Protein AF-A0A352IPB2-F1 (afdb_monomer_lite)

Organism: NCBI:txid1033846

InterPro domains:
  IPR002771 Multiple antibiotic resistance (MarC)-related [PF01914] (13-112)
  IPR002771 Multiple antibiotic resistance (MarC)-related [PTHR33508] (13-114)

Secondary structure (DSSP, 8-state):
------------------STTSHHHHHHHHHS-HHHHHHHHHHHHH--SHHHHHHHHHHHHHHHHHHHHHHHTHHHHHHHHHHHHHHHHHHHHHHHHHHHHHHHHHHHHHHHHHH-

pLDDT: mean 81.98, std 14.62, range [48.44, 96.25]

Structure (mmCIF, N/CA/C/O backbone):
data_AF-A0A352IPB2-F1
#
_entry.id   AF-A0A352IPB2-F1
#
loop_
_atom_site.group_PDB
_atom_site.id
_atom_site.type_symbol
_atom_site.label_atom_id
_atom_site.label_alt_id
_atom_site.label_comp_id
_atom_site.label_asym_id
_atom_site.label_entity_id
_atom_site.label_seq_id
_atom_site.pdbx_PDB_ins_code
_atom_site.Cartn_x
_atom_site.Cartn_y
_atom_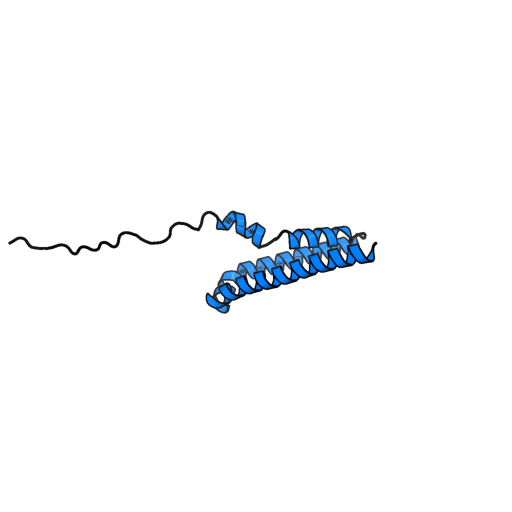site.Cartn_z
_atom_site.occupancy
_atom_site.B_iso_or_equiv
_atom_site.auth_seq_id
_atom_site.auth_comp_id
_atom_site.auth_asym_id
_atom_site.auth_atom_id
_atom_site.pdbx_PDB_model_num
ATOM 1 N N . LEU A 1 1 ? -54.797 31.492 38.003 1.00 56.16 1 LEU A N 1
ATOM 2 C CA . LEU A 1 1 ? -55.136 30.253 37.258 1.00 56.16 1 LEU A CA 1
ATOM 3 C C . LEU A 1 1 ? -54.716 30.468 35.809 1.00 56.16 1 LEU A C 1
ATOM 5 O O . LEU A 1 1 ? -54.938 31.573 35.342 1.00 56.16 1 LEU A O 1
ATOM 9 N N . VAL A 1 2 ? -54.111 29.458 35.161 1.00 53.34 2 VAL A N 1
ATOM 10 C CA . VAL A 1 2 ? -53.171 29.516 34.004 1.00 53.34 2 VAL A CA 1
ATOM 11 C C . VAL A 1 2 ? -51.739 29.757 34.508 1.00 53.34 2 VAL A C 1
ATOM 13 O O . VAL A 1 2 ? -51.305 30.890 34.631 1.00 53.34 2 VAL A O 1
ATOM 16 N N . THR A 1 3 ? -51.031 28.805 35.121 1.00 55.78 3 THR A N 1
ATOM 17 C CA . THR A 1 3 ? -50.591 27.456 34.707 1.00 55.78 3 THR A CA 1
ATOM 18 C C . THR A 1 3 ? -49.751 27.420 33.426 1.00 55.78 3 THR A C 1
ATOM 20 O O . THR A 1 3 ? -50.244 27.654 32.332 1.00 55.78 3 THR A O 1
ATOM 23 N N . SER A 1 4 ? -48.486 27.044 33.635 1.00 57.66 4 SER A N 1
ATOM 24 C CA . SER A 1 4 ? -47.532 26.466 32.686 1.00 57.66 4 SER A CA 1
ATOM 25 C C . SER A 1 4 ? -47.003 27.359 31.558 1.00 57.66 4 SER A C 1
ATOM 27 O O . SER A 1 4 ? -47.418 27.272 30.407 1.00 57.66 4 SER A O 1
ATOM 29 N N . GLY A 1 5 ? -45.972 28.146 31.885 1.00 57.84 5 GLY A N 1
ATOM 30 C CA . GLY A 1 5 ? -44.971 28.559 30.904 1.00 57.84 5 GLY A CA 1
ATOM 31 C C . GLY A 1 5 ? -44.151 27.337 30.491 1.00 57.84 5 GLY A C 1
ATOM 32 O O . GLY A 1 5 ? -43.254 26.901 31.214 1.00 57.84 5 GLY A O 1
ATOM 33 N N . THR A 1 6 ? -44.501 26.746 29.352 1.00 57.22 6 THR A N 1
ATOM 34 C CA . THR A 1 6 ? -43.769 25.641 28.735 1.00 57.22 6 THR A CA 1
ATOM 35 C C . THR A 1 6 ? -42.353 26.085 28.390 1.00 57.22 6 THR A C 1
ATOM 37 O O . THR A 1 6 ? -42.142 27.052 27.660 1.00 57.22 6 THR A O 1
ATOM 40 N N . ARG A 1 7 ? -41.386 25.357 28.951 1.00 60.69 7 ARG A N 1
ATOM 41 C CA . ARG A 1 7 ? -39.949 25.456 28.698 1.00 60.69 7 ARG A CA 1
ATOM 42 C C . ARG A 1 7 ? -39.680 25.531 27.194 1.00 60.69 7 ARG A C 1
ATOM 44 O O . ARG A 1 7 ? -39.980 24.587 26.471 1.00 60.69 7 ARG A O 1
ATOM 51 N N . ASN A 1 8 ? -39.074 26.627 26.746 1.00 55.28 8 ASN A N 1
ATOM 52 C CA . ASN A 1 8 ? -38.476 26.719 25.421 1.00 55.28 8 ASN A CA 1
ATOM 53 C C . ASN A 1 8 ? -37.238 25.806 25.379 1.00 55.28 8 ASN A C 1
ATOM 55 O O . ASN A 1 8 ? -36.124 26.235 25.672 1.00 55.28 8 ASN A O 1
ATOM 59 N N . HIS A 1 9 ? -37.441 24.524 25.079 1.00 51.03 9 HIS A N 1
ATOM 60 C CA . HIS A 1 9 ? -36.396 23.679 24.512 1.00 51.03 9 HIS A CA 1
ATOM 61 C C . HIS A 1 9 ? -36.407 23.891 23.001 1.00 51.03 9 HIS A C 1
ATOM 63 O O . HIS A 1 9 ? -37.018 23.144 22.244 1.00 51.03 9 HIS A O 1
ATOM 69 N N . ALA A 1 10 ? -35.715 24.943 22.572 1.00 54.41 10 ALA A N 1
ATOM 70 C CA . ALA A 1 10 ? -35.173 25.003 21.227 1.00 54.41 10 ALA A CA 1
ATOM 71 C C . ALA A 1 10 ? -33.943 24.079 21.171 1.00 54.41 10 ALA A C 1
ATOM 73 O O . ALA A 1 10 ? -32.803 24.525 21.221 1.00 54.41 10 ALA A O 1
ATOM 74 N N . THR A 1 11 ? -34.202 22.775 21.123 1.00 55.06 11 THR A N 1
ATOM 75 C CA . THR A 1 11 ? -33.261 21.738 20.675 1.00 55.06 11 THR A CA 1
ATOM 76 C C . THR A 1 11 ? -33.907 21.001 19.500 1.00 55.06 11 THR A C 1
ATOM 78 O O . THR A 1 11 ? -34.105 19.795 19.511 1.00 55.06 11 THR A O 1
ATOM 81 N N . GLY A 1 12 ? -34.308 21.761 18.479 1.00 53.84 12 GLY A N 1
ATOM 82 C CA . GLY A 1 12 ? -34.177 21.295 17.099 1.00 53.84 12 GLY A CA 1
ATOM 83 C C . GLY A 1 12 ? -32.822 21.832 16.658 1.00 53.84 12 GLY A C 1
ATOM 84 O O . GLY A 1 12 ? -32.606 23.034 16.749 1.00 53.84 12 GLY A O 1
ATOM 85 N N . LEU A 1 13 ? -31.835 21.019 16.320 1.00 58.38 13 LEU A N 1
ATOM 86 C CA . LEU A 1 13 ? -31.856 19.976 15.304 1.00 58.38 13 LEU A CA 1
ATOM 87 C C . LEU A 1 13 ? -30.892 18.853 15.737 1.00 58.38 13 LEU A C 1
ATOM 89 O O . LEU A 1 13 ? -29.845 19.172 16.299 1.00 58.38 13 LEU A O 1
ATOM 93 N N . PRO A 1 14 ? -31.188 17.568 15.484 1.00 48.44 14 PRO A N 1
ATOM 94 C CA . PRO A 1 14 ? -30.143 16.558 15.424 1.00 48.44 14 PRO A CA 1
ATOM 95 C C . PRO A 1 14 ? -29.153 16.941 14.319 1.00 48.44 14 PRO A C 1
ATOM 97 O O . PRO A 1 14 ? -29.547 17.211 13.182 1.00 48.44 14 PRO A O 1
ATOM 100 N N . ASP A 1 15 ? -27.893 17.021 14.721 1.00 55.22 15 ASP A N 1
ATOM 101 C CA . ASP A 1 15 ? -26.707 17.143 13.890 1.00 55.22 15 ASP A CA 1
ATOM 102 C C . ASP A 1 15 ? -26.634 16.050 12.805 1.00 55.22 15 ASP A C 1
ATOM 104 O O . ASP A 1 15 ? -27.066 14.918 13.008 1.00 55.22 15 ASP A O 1
ATOM 108 N N . GLU A 1 16 ? -26.009 16.427 11.685 1.00 56.72 16 GLU A N 1
ATOM 109 C CA . GLU A 1 16 ? -25.190 15.545 10.838 1.00 56.72 16 GLU A CA 1
ATOM 110 C C . GLU A 1 16 ? -25.882 14.379 10.110 1.00 56.72 16 GLU A C 1
ATOM 112 O O . GLU A 1 16 ? -25.666 13.213 10.410 1.00 56.72 16 GLU A O 1
ATOM 117 N N . ASP A 1 17 ? -26.601 14.688 9.027 1.00 49.16 17 ASP A N 1
ATOM 118 C CA . ASP A 1 17 ? -27.046 13.690 8.037 1.00 49.16 17 ASP A CA 1
ATOM 119 C C . ASP A 1 17 ? -26.484 14.031 6.640 1.00 49.16 17 ASP A C 1
ATOM 121 O O . ASP A 1 17 ? -27.212 14.224 5.663 1.00 49.16 17 ASP A O 1
ATOM 125 N N . ARG A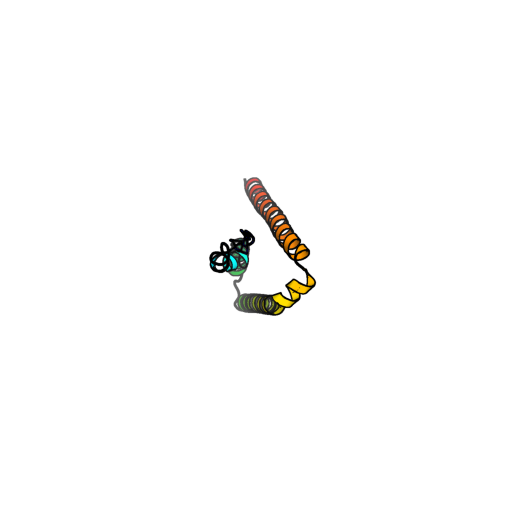 1 18 ? -25.161 14.262 6.560 1.00 54.56 18 ARG A N 1
ATOM 126 C CA . ARG A 1 18 ? -24.504 14.776 5.340 1.00 54.56 18 ARG A CA 1
ATOM 127 C C . ARG A 1 18 ? -23.451 13.894 4.668 1.00 54.56 18 ARG A C 1
ATOM 129 O O . ARG A 1 18 ? -23.103 14.246 3.547 1.00 54.56 18 ARG A O 1
ATOM 136 N N . ASP A 1 19 ? -23.007 12.765 5.226 1.00 52.84 19 ASP A N 1
ATOM 137 C CA . ASP A 1 19 ? -21.762 12.144 4.718 1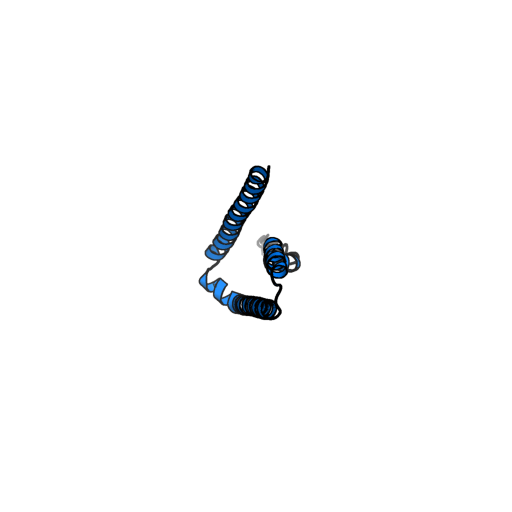.00 52.84 19 ASP A CA 1
ATOM 138 C C . ASP A 1 19 ? -21.804 10.691 4.210 1.00 52.84 19 ASP A C 1
ATOM 140 O O . ASP A 1 19 ? -20.823 10.245 3.619 1.00 52.84 19 ASP A O 1
ATOM 144 N N . ASP A 1 20 ? -22.912 9.951 4.287 1.00 56.56 20 ASP A N 1
ATOM 145 C CA . ASP A 1 20 ? -22.861 8.509 3.961 1.00 56.56 20 ASP A CA 1
ATOM 146 C C . ASP A 1 20 ? -22.966 8.149 2.464 1.00 56.56 20 ASP A C 1
ATOM 148 O O . ASP A 1 20 ? -22.603 7.044 2.054 1.00 56.56 20 ASP A O 1
ATOM 152 N N . ILE A 1 21 ? -23.409 9.068 1.599 1.00 55.94 21 ILE A N 1
ATOM 153 C CA . ILE A 1 21 ? -23.664 8.748 0.179 1.00 55.94 21 ILE A CA 1
ATOM 154 C C . ILE A 1 21 ? -22.385 8.717 -0.681 1.00 55.94 21 ILE A C 1
ATOM 156 O O . ILE A 1 21 ? -22.355 8.045 -1.714 1.00 55.94 21 ILE A O 1
ATOM 160 N N . ALA A 1 22 ? -21.304 9.385 -0.265 1.00 57.12 22 ALA A N 1
ATOM 161 C CA . ALA A 1 22 ? -20.067 9.475 -1.053 1.00 57.12 22 ALA A CA 1
ATOM 162 C C . ALA A 1 22 ? -18.998 8.427 -0.685 1.00 57.12 22 ALA A C 1
ATOM 164 O O . ALA A 1 22 ? -18.043 8.232 -1.442 1.00 57.12 22 ALA A O 1
ATOM 165 N N . VAL A 1 23 ? -19.151 7.726 0.444 1.00 57.31 23 VAL A N 1
ATOM 166 C CA . VAL A 1 23 ? -18.131 6.794 0.958 1.00 57.31 23 VAL A CA 1
ATOM 167 C C . VAL A 1 23 ? -17.981 5.565 0.051 1.00 57.31 23 VAL A C 1
ATOM 169 O O . VAL A 1 23 ? -16.869 5.102 -0.198 1.00 57.31 23 VAL A O 1
ATOM 172 N N . VAL A 1 24 ? -19.084 5.064 -0.512 1.00 55.94 24 VAL A N 1
ATOM 173 C CA . VAL A 1 24 ? -19.115 3.796 -1.263 1.00 55.94 24 VAL A CA 1
ATOM 174 C C . VAL A 1 24 ? -18.352 3.848 -2.601 1.00 55.94 24 VAL A C 1
ATOM 176 O O . VAL A 1 24 ? -17.555 2.940 -2.849 1.00 55.94 24 VAL A O 1
ATOM 179 N N . PRO A 1 25 ? -18.502 4.877 -3.463 1.00 71.44 25 PRO A N 1
ATOM 180 C CA . PRO A 1 25 ? -17.717 4.955 -4.695 1.00 71.44 25 PRO A CA 1
ATOM 181 C C . PRO A 1 25 ? -16.245 5.339 -4.480 1.00 71.44 25 PRO A C 1
ATOM 183 O O . PRO A 1 25 ? -15.425 4.981 -5.320 1.00 71.44 25 PRO A O 1
ATOM 186 N N . LEU A 1 26 ? -15.882 6.028 -3.389 1.00 71.69 26 LEU A N 1
ATOM 187 C CA . LEU A 1 26 ? -14.490 6.430 -3.120 1.00 71.69 26 LEU A CA 1
ATOM 188 C C . LEU A 1 26 ? -13.670 5.383 -2.358 1.00 71.69 26 LEU A C 1
ATOM 190 O O . LEU A 1 26 ? -12.448 5.351 -2.507 1.00 71.69 26 LEU A O 1
ATOM 194 N N . ALA A 1 27 ? -14.307 4.489 -1.602 1.00 76.31 27 ALA A N 1
ATOM 195 C CA . ALA A 1 27 ? -13.604 3.449 -0.853 1.00 76.31 27 ALA A CA 1
ATOM 196 C C . ALA A 1 27 ? -12.796 2.500 -1.757 1.00 76.31 27 ALA A C 1
ATOM 198 O O . ALA A 1 27 ? -11.670 2.134 -1.421 1.00 76.31 27 ALA A O 1
ATOM 199 N N . ILE A 1 28 ? -13.338 2.136 -2.926 1.00 78.44 28 ILE A N 1
ATOM 200 C CA . ILE A 1 28 ? -12.652 1.260 -3.889 1.00 78.44 28 ILE A CA 1
ATOM 201 C C . ILE A 1 28 ? -11.394 1.943 -4.469 1.00 78.44 28 ILE A C 1
ATOM 203 O O . ILE A 1 28 ? -10.320 1.345 -4.376 1.00 78.44 28 ILE A O 1
ATOM 207 N N . PRO A 1 29 ? -11.468 3.184 -4.999 1.00 77.44 29 PRO A N 1
ATOM 208 C CA . PRO A 1 29 ? -10.292 3.945 -5.421 1.00 77.44 29 PRO A CA 1
ATOM 209 C C . PRO A 1 29 ? -9.237 4.131 -4.331 1.00 77.44 29 PRO A C 1
ATOM 211 O O . PRO A 1 29 ? -8.047 4.112 -4.627 1.00 77.44 29 PRO A O 1
ATOM 214 N N . VAL A 1 30 ? -9.654 4.317 -3.076 1.00 76.44 30 VAL A N 1
ATOM 215 C CA . VAL A 1 30 ? -8.719 4.478 -1.953 1.00 76.44 30 VAL A CA 1
ATOM 216 C C . VAL A 1 30 ? -8.006 3.161 -1.628 1.00 76.44 30 VAL A C 1
ATOM 218 O O . VAL A 1 30 ? -6.817 3.173 -1.320 1.00 76.44 30 VAL A O 1
ATOM 221 N N . MET A 1 31 ? -8.699 2.025 -1.734 1.00 82.75 31 MET A N 1
ATOM 222 C CA . MET A 1 31 ? -8.131 0.692 -1.496 1.00 82.75 31 MET A CA 1
ATOM 223 C C . MET A 1 31 ? -7.176 0.234 -2.606 1.00 82.75 31 MET A C 1
ATOM 225 O O . MET A 1 31 ? -6.098 -0.285 -2.320 1.00 82.75 31 MET A O 1
ATOM 229 N N . ILE A 1 32 ? -7.558 0.412 -3.873 1.00 83.94 32 ILE A N 1
ATOM 230 C CA . ILE A 1 32 ? -6.772 0.002 -5.046 1.00 83.94 32 ILE A CA 1
ATOM 231 C C . ILE A 1 32 ? -6.399 1.271 -5.811 1.00 83.94 32 ILE A C 1
ATOM 233 O O . ILE A 1 32 ? -6.939 1.577 -6.873 1.00 83.94 32 ILE A O 1
ATOM 237 N N . GLY A 1 33 ? -5.507 2.060 -5.217 1.00 83.31 33 GLY A N 1
ATOM 238 C CA . GLY A 1 33 ? -5.070 3.320 -5.805 1.00 83.31 33 GLY A CA 1
ATOM 239 C C . GLY A 1 33 ? -4.394 3.138 -7.174 1.00 83.31 33 GLY A C 1
ATOM 240 O O . GLY A 1 33 ? -3.868 2.063 -7.482 1.00 83.31 33 GLY A O 1
ATOM 241 N N . PRO A 1 34 ? -4.326 4.204 -7.992 1.00 83.31 34 PRO A N 1
ATOM 242 C CA . PRO A 1 34 ? -3.704 4.169 -9.320 1.00 83.31 34 PRO A CA 1
ATOM 243 C C . PRO A 1 34 ? -2.232 3.732 -9.283 1.00 83.31 34 PRO A C 1
ATOM 245 O O . PRO A 1 34 ? -1.763 3.077 -10.210 1.00 83.31 34 PRO A O 1
ATOM 248 N N . ALA A 1 35 ? -1.521 4.032 -8.191 1.00 84.50 35 ALA A N 1
ATOM 249 C CA . ALA A 1 35 ? -0.145 3.589 -7.974 1.00 84.50 35 ALA A CA 1
ATOM 250 C C . ALA A 1 35 ? -0.032 2.054 -7.923 1.00 84.50 35 ALA A C 1
ATOM 252 O O . ALA A 1 35 ? 0.810 1.470 -8.602 1.00 84.50 35 ALA A O 1
ATOM 253 N N . THR A 1 36 ? -0.921 1.394 -7.176 1.00 88.75 36 THR A N 1
ATOM 254 C CA . THR A 1 36 ? -0.953 -0.070 -7.053 1.00 88.75 36 THR A CA 1
ATOM 255 C C . THR A 1 36 ? -1.289 -0.729 -8.389 1.00 88.75 36 THR A C 1
ATOM 257 O O . THR A 1 36 ? -0.663 -1.719 -8.762 1.00 88.75 36 THR A O 1
ATOM 260 N N . ILE A 1 37 ? -2.233 -0.156 -9.145 1.00 90.38 37 ILE A N 1
ATOM 261 C CA . ILE A 1 37 ? -2.596 -0.645 -10.485 1.00 90.38 37 ILE A CA 1
ATOM 262 C C . ILE A 1 37 ? -1.397 -0.543 -11.437 1.00 90.38 37 ILE A C 1
ATOM 264 O O . ILE A 1 37 ? -1.097 -1.505 -12.143 1.00 90.38 37 ILE A O 1
ATOM 268 N N . GLY A 1 38 ? -0.685 0.588 -11.425 1.00 91.00 38 GLY A N 1
ATOM 269 C CA . GLY A 1 38 ? 0.517 0.788 -12.237 1.00 91.00 38 GLY A CA 1
ATOM 270 C C . GLY A 1 38 ? 1.623 -0.216 -11.909 1.00 91.00 38 GLY A C 1
ATOM 271 O O . GLY A 1 38 ? 2.169 -0.837 -12.817 1.00 91.00 38 GLY A O 1
ATOM 272 N N . ALA A 1 39 ? 1.899 -0.444 -10.622 1.00 89.12 39 ALA A N 1
ATOM 273 C CA . ALA A 1 39 ? 2.905 -1.414 -10.190 1.00 89.12 39 ALA A CA 1
ATOM 274 C C . ALA A 1 39 ? 2.565 -2.845 -10.636 1.00 89.12 39 ALA A C 1
ATOM 276 O O . ALA A 1 39 ? 3.422 -3.543 -11.173 1.00 89.12 39 ALA A O 1
ATOM 277 N N . ILE A 1 40 ? 1.306 -3.271 -10.477 1.00 91.00 40 ILE A N 1
ATOM 278 C CA . ILE A 1 40 ? 0.856 -4.595 -10.934 1.00 91.00 40 ILE A CA 1
ATOM 279 C C . ILE A 1 40 ? 0.961 -4.710 -12.459 1.00 91.00 40 ILE A C 1
ATOM 281 O O . ILE A 1 40 ? 1.346 -5.765 -12.955 1.00 91.00 40 ILE A O 1
ATOM 285 N N . MET A 1 41 ? 0.650 -3.647 -13.208 1.00 90.81 41 MET A N 1
ATOM 286 C CA . MET A 1 41 ? 0.768 -3.648 -14.669 1.00 90.81 41 MET A CA 1
ATOM 287 C C . MET A 1 41 ? 2.223 -3.799 -15.124 1.00 90.81 41 MET A C 1
ATOM 289 O O . MET A 1 41 ? 2.492 -4.619 -15.999 1.00 90.81 41 MET A O 1
ATOM 293 N N . VAL A 1 42 ? 3.153 -3.050 -14.522 1.00 89.50 42 VAL A N 1
ATOM 294 C CA . VAL A 1 42 ? 4.590 -3.148 -14.831 1.00 89.50 42 VAL A CA 1
ATOM 295 C C . VAL A 1 42 ? 5.117 -4.537 -14.482 1.00 89.50 42 VAL A C 1
ATOM 297 O O . VAL A 1 42 ? 5.685 -5.198 -15.346 1.00 89.50 42 VAL A O 1
ATOM 300 N N . TYR A 1 43 ? 4.844 -5.030 -13.269 1.00 88.62 43 TYR A N 1
ATOM 301 C CA . TYR A 1 43 ? 5.263 -6.377 -12.878 1.00 88.62 43 TYR A CA 1
ATOM 302 C C . TYR A 1 43 ? 4.634 -7.459 -13.751 1.00 88.62 43 TYR A C 1
ATOM 304 O O . TYR A 1 43 ? 5.306 -8.415 -14.115 1.00 88.62 43 TYR A O 1
ATOM 312 N N . GLY A 1 44 ? 3.363 -7.308 -14.125 1.00 88.75 44 GLY A N 1
ATOM 313 C CA . GLY A 1 44 ? 2.680 -8.233 -15.024 1.00 88.75 44 GLY A CA 1
ATOM 314 C C . GLY A 1 44 ? 3.279 -8.253 -16.431 1.00 88.75 44 GLY A C 1
ATOM 315 O O . GLY A 1 44 ? 3.312 -9.314 -17.050 1.00 88.75 44 GLY A O 1
ATOM 316 N N . ALA A 1 45 ? 3.782 -7.116 -16.921 1.00 87.50 45 ALA A N 1
ATOM 317 C CA . ALA A 1 45 ? 4.425 -7.009 -18.231 1.00 87.50 45 ALA A CA 1
ATOM 318 C C . ALA A 1 45 ? 5.811 -7.680 -18.285 1.00 87.50 45 ALA A C 1
ATOM 320 O O . ALA A 1 45 ? 6.260 -8.066 -19.363 1.00 87.50 45 ALA A O 1
ATOM 321 N N . GLU A 1 46 ? 6.480 -7.849 -17.143 1.00 85.44 46 GLU A N 1
ATOM 322 C CA . GLU A 1 46 ? 7.780 -8.528 -17.053 1.00 85.44 46 GLU A CA 1
ATOM 323 C C . GLU A 1 46 ? 7.664 -10.066 -17.028 1.00 85.44 46 GLU A C 1
ATOM 325 O O . GLU A 1 46 ? 8.651 -10.764 -17.283 1.00 85.44 46 GLU A O 1
ATOM 330 N N . LEU A 1 47 ? 6.472 -10.620 -16.769 1.00 85.25 47 LEU A N 1
ATOM 331 C CA . LEU A 1 47 ? 6.248 -12.068 -16.680 1.00 85.25 47 LEU A CA 1
ATOM 332 C C . LEU A 1 47 ? 6.190 -12.696 -18.079 1.00 85.25 47 LEU A C 1
ATOM 334 O O . LEU A 1 47 ? 5.185 -12.600 -18.783 1.00 85.25 47 LEU A O 1
ATOM 338 N N . ASN A 1 48 ? 7.258 -13.391 -18.471 1.00 80.81 48 ASN A N 1
ATOM 339 C CA . ASN A 1 48 ? 7.386 -13.965 -19.816 1.00 80.81 48 ASN A CA 1
ATOM 340 C C . ASN A 1 48 ? 7.192 -15.490 -19.844 1.00 80.81 48 ASN A C 1
ATOM 342 O O . ASN A 1 48 ? 6.897 -16.063 -20.897 1.00 80.81 48 ASN A O 1
ATOM 346 N N . ARG A 1 49 ? 7.351 -16.179 -18.704 1.00 88.69 49 ARG A N 1
ATOM 347 C CA . ARG A 1 49 ? 7.198 -17.642 -18.608 1.00 88.69 49 ARG A CA 1
ATOM 348 C C . ARG A 1 49 ? 5.915 -18.043 -17.894 1.00 88.69 49 ARG A C 1
ATOM 350 O O . ARG A 1 49 ? 5.547 -17.469 -16.877 1.00 88.69 49 ARG A O 1
ATOM 357 N N . VAL A 1 50 ? 5.301 -19.139 -18.344 1.00 81.50 50 VAL A N 1
ATOM 358 C CA . VAL A 1 50 ? 4.083 -19.706 -17.729 1.00 81.50 50 VAL A CA 1
ATOM 359 C C . VAL A 1 50 ? 4.273 -20.006 -16.232 1.00 81.50 50 VAL A C 1
ATOM 361 O O . VAL A 1 50 ? 3.356 -19.802 -15.441 1.00 81.50 50 VAL A O 1
ATOM 364 N N . SER A 1 51 ? 5.473 -20.429 -15.818 1.00 83.56 51 SER A N 1
ATOM 365 C CA . SER A 1 51 ? 5.814 -20.658 -14.406 1.00 83.56 51 SER A CA 1
ATOM 366 C C . SER A 1 51 ? 5.843 -19.374 -13.570 1.00 83.56 51 SER A C 1
ATOM 368 O O . SER A 1 51 ? 5.433 -19.387 -12.413 1.00 83.56 51 SER A O 1
ATOM 370 N N . GLU A 1 52 ? 6.309 -18.267 -14.149 1.00 86.75 52 GLU A N 1
ATOM 371 C CA . GLU A 1 52 ? 6.362 -16.955 -13.490 1.00 86.75 52 GLU A CA 1
ATOM 372 C C . GLU A 1 52 ? 4.959 -16.359 -13.377 1.00 86.75 52 GLU A C 1
ATOM 374 O O . GLU A 1 52 ? 4.585 -15.859 -12.320 1.00 86.75 52 GLU A O 1
ATOM 379 N N . VAL A 1 53 ? 4.140 -16.513 -14.422 1.00 87.62 53 VAL A N 1
ATOM 380 C CA . VAL A 1 53 ? 2.725 -16.115 -14.414 1.00 87.62 53 VAL A CA 1
ATOM 381 C C . VAL A 1 53 ? 1.945 -16.868 -13.333 1.00 87.62 53 VAL A C 1
ATOM 383 O O . VAL A 1 53 ? 1.184 -16.253 -12.588 1.00 87.62 53 VAL A O 1
ATOM 386 N N . ALA A 1 54 ? 2.160 -18.180 -13.191 1.00 88.88 54 ALA A N 1
ATOM 387 C CA . ALA A 1 54 ? 1.529 -18.966 -12.130 1.00 88.88 54 ALA A CA 1
ATOM 388 C C . ALA A 1 54 ? 1.950 -18.492 -10.725 1.00 88.88 54 ALA A C 1
ATOM 390 O O . ALA A 1 54 ? 1.106 -18.383 -9.834 1.00 88.88 54 ALA A O 1
ATOM 391 N N . GLY A 1 55 ? 3.233 -18.159 -10.537 1.00 90.38 55 GLY A N 1
ATOM 392 C CA . GLY A 1 55 ? 3.745 -17.584 -9.290 1.00 90.38 55 GLY A CA 1
ATOM 393 C C . GLY A 1 55 ? 3.152 -16.206 -8.981 1.00 90.38 55 GLY A C 1
ATOM 394 O O . GLY A 1 55 ? 2.696 -15.971 -7.861 1.00 90.38 55 GLY A O 1
ATOM 395 N N . GLY A 1 56 ? 3.083 -15.321 -9.979 1.00 89.69 56 GLY A N 1
ATOM 396 C CA . GLY A 1 56 ? 2.472 -13.997 -9.855 1.00 89.69 56 GLY A CA 1
ATOM 397 C C . GLY A 1 56 ? 0.982 -14.069 -9.517 1.00 89.69 56 GLY A C 1
ATOM 398 O O . GLY A 1 56 ? 0.516 -13.362 -8.623 1.00 89.69 56 GLY A O 1
ATOM 399 N N . LEU A 1 57 ? 0.243 -14.983 -10.153 1.00 90.31 57 LEU A N 1
ATOM 400 C CA . LEU A 1 57 ? -1.177 -15.195 -9.870 1.00 90.31 57 LEU A CA 1
ATOM 401 C C . LEU A 1 57 ? -1.404 -15.717 -8.445 1.00 90.31 57 LEU A C 1
ATOM 403 O O . LEU A 1 57 ? -2.288 -15.220 -7.747 1.00 90.31 57 LEU A O 1
ATOM 407 N N . LEU A 1 58 ? -0.587 -16.669 -7.982 1.00 93.44 58 LEU A N 1
ATOM 408 C CA . LEU A 1 58 ? -0.624 -17.143 -6.594 1.00 93.44 58 LEU A CA 1
ATOM 409 C C . LEU A 1 58 ? -0.326 -16.012 -5.600 1.00 93.44 58 LEU A C 1
ATOM 411 O O . LEU A 1 58 ? -1.023 -15.887 -4.593 1.00 93.44 58 LEU A O 1
ATOM 415 N N . GLY A 1 59 ? 0.663 -15.161 -5.890 1.00 92.31 59 GLY A N 1
ATOM 416 C CA . GLY A 1 59 ? 0.988 -13.988 -5.073 1.00 92.31 59 GLY A CA 1
ATOM 417 C C . GLY A 1 59 ? -0.156 -12.970 -5.004 1.00 92.31 59 GLY A C 1
ATOM 418 O O . GLY A 1 59 ? -0.473 -12.460 -3.924 1.00 92.31 59 GLY A O 1
ATOM 419 N N . LEU A 1 60 ? -0.829 -12.729 -6.131 1.00 91.75 60 LEU A N 1
ATOM 420 C CA . LEU A 1 60 ? -1.978 -11.829 -6.220 1.00 91.75 60 LEU A CA 1
ATOM 421 C C . LEU A 1 60 ? -3.188 -12.374 -5.444 1.00 91.75 60 LEU A C 1
ATOM 423 O O . LEU A 1 60 ? -3.779 -11.651 -4.642 1.00 91.75 60 LEU A O 1
ATOM 427 N N . VAL A 1 61 ? -3.512 -13.661 -5.608 1.00 94.50 61 VAL A N 1
ATOM 428 C CA . VAL A 1 61 ? -4.587 -14.331 -4.852 1.00 94.50 61 VAL A CA 1
ATOM 429 C C . VAL A 1 61 ? -4.286 -14.343 -3.352 1.00 94.50 61 VAL A C 1
ATOM 431 O O . VAL A 1 61 ? -5.176 -14.067 -2.549 1.00 94.50 61 VAL A O 1
ATOM 434 N N . SER A 1 62 ? -3.036 -14.607 -2.963 1.00 94.88 62 SER A N 1
ATOM 435 C CA . SER A 1 62 ? -2.604 -14.558 -1.561 1.00 94.88 62 SER A CA 1
ATOM 436 C C . SER A 1 62 ? -2.775 -13.156 -0.965 1.00 94.88 62 SER A C 1
ATOM 438 O O . SER A 1 62 ? -3.360 -13.005 0.106 1.00 94.88 62 SER A O 1
ATOM 440 N N . SER A 1 63 ? -2.363 -12.113 -1.691 1.00 93.00 63 SER A N 1
ATOM 441 C CA . SER A 1 63 ? -2.548 -10.717 -1.267 1.00 93.00 63 SER A CA 1
ATOM 442 C C . SER A 1 63 ? -4.026 -10.352 -1.095 1.00 93.00 63 SER A C 1
ATOM 444 O O . SER A 1 63 ? -4.396 -9.739 -0.094 1.00 93.00 63 SER A O 1
ATOM 446 N N . LEU A 1 64 ? -4.887 -10.777 -2.027 1.00 92.25 64 LEU A N 1
ATOM 447 C CA . LEU A 1 64 ? -6.341 -10.595 -1.934 1.00 92.25 64 LEU A CA 1
ATOM 448 C C . LEU A 1 64 ? -6.939 -11.325 -0.727 1.00 92.25 64 LEU A C 1
ATOM 450 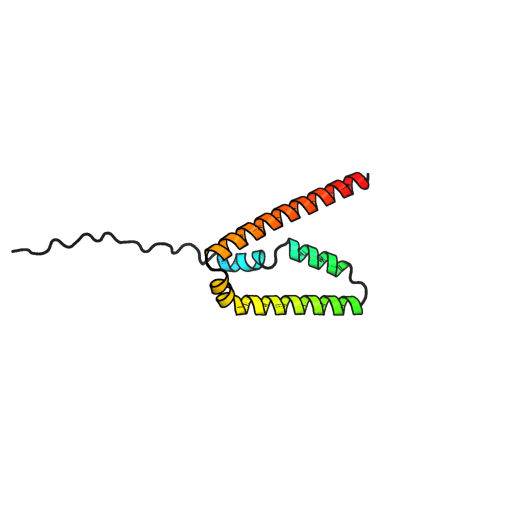O O . LEU A 1 64 ? -7.789 -10.764 -0.040 1.00 92.25 64 LEU A O 1
ATOM 454 N N . LEU A 1 65 ? -6.485 -12.549 -0.443 1.00 95.75 65 LEU A N 1
ATOM 455 C CA . LEU A 1 65 ? -6.905 -13.306 0.738 1.00 95.75 65 LEU A CA 1
ATOM 456 C C . LEU A 1 65 ? -6.510 -12.595 2.032 1.00 95.75 65 LEU A C 1
ATOM 458 O O . LEU A 1 65 ? -7.344 -12.443 2.922 1.00 95.75 65 LEU A O 1
ATOM 462 N N . ILE A 1 66 ? -5.265 -12.125 2.128 1.00 94.50 66 ILE A N 1
ATOM 463 C CA . ILE A 1 66 ? -4.783 -11.364 3.288 1.00 94.50 66 ILE A CA 1
ATOM 464 C C . ILE A 1 66 ? -5.630 -10.104 3.473 1.00 94.50 66 ILE A C 1
ATOM 466 O O . ILE A 1 66 ? -6.088 -9.836 4.583 1.00 94.50 66 ILE A O 1
ATOM 470 N N . LEU A 1 67 ? -5.889 -9.366 2.392 1.00 91.38 67 LEU A N 1
ATOM 471 C CA . LEU A 1 67 ? -6.727 -8.172 2.425 1.00 91.38 67 LEU A CA 1
ATOM 472 C C . LEU A 1 67 ? -8.154 -8.493 2.886 1.00 91.38 67 LEU A C 1
ATOM 474 O O . LEU A 1 67 ? -8.685 -7.797 3.748 1.00 91.38 67 LEU A O 1
ATOM 478 N N . ALA A 1 68 ? -8.756 -9.567 2.371 1.00 92.19 68 ALA A N 1
ATOM 479 C CA . ALA A 1 68 ? -10.089 -10.012 2.772 1.00 92.19 68 ALA A CA 1
ATOM 480 C C . ALA A 1 68 ? -10.154 -10.368 4.266 1.00 92.19 68 ALA A C 1
ATOM 482 O O . ALA A 1 68 ? -11.096 -9.970 4.952 1.00 92.19 68 ALA A O 1
ATOM 483 N N . VAL A 1 69 ? -9.138 -11.057 4.793 1.00 94.88 69 VAL A N 1
ATOM 484 C CA . VAL A 1 69 ? -9.032 -11.361 6.229 1.00 94.88 69 VAL A CA 1
ATOM 485 C C . VAL A 1 69 ? -8.883 -10.078 7.049 1.00 94.88 69 VAL A C 1
ATOM 487 O O . VAL A 1 69 ? -9.548 -9.933 8.074 1.00 94.88 69 VAL A O 1
ATOM 490 N N . LEU A 1 70 ? -8.064 -9.126 6.594 1.00 90.62 70 LEU A N 1
ATOM 491 C CA . LEU A 1 70 ? -7.870 -7.837 7.263 1.00 90.62 70 LEU A CA 1
ATOM 492 C C . LEU A 1 70 ? -9.168 -7.024 7.326 1.00 90.62 70 LEU A C 1
ATOM 494 O O . LEU A 1 70 ? -9.503 -6.481 8.378 1.00 90.62 70 LEU A O 1
ATOM 498 N N . LEU A 1 71 ? -9.917 -6.981 6.221 1.00 88.69 71 LEU A N 1
ATOM 499 C CA . LEU A 1 71 ? -11.226 -6.334 6.155 1.00 88.69 71 LEU A CA 1
ATOM 500 C C . LEU A 1 71 ? -12.244 -7.030 7.059 1.00 88.69 71 LEU A C 1
ATOM 502 O O . LEU A 1 71 ? -12.995 -6.352 7.761 1.00 88.69 71 LEU A O 1
ATOM 506 N N . HIS A 1 72 ? -12.245 -8.365 7.099 1.00 91.69 72 HIS A N 1
ATOM 507 C CA . HIS A 1 72 ? -13.102 -9.115 8.015 1.00 91.69 72 HIS A CA 1
ATOM 508 C C . HIS A 1 72 ? -12.770 -8.788 9.482 1.00 91.69 72 HIS A C 1
ATOM 510 O O . HIS A 1 72 ? -13.674 -8.641 10.308 1.00 91.69 72 HIS A O 1
ATOM 516 N N . LEU A 1 73 ? -11.488 -8.619 9.811 1.00 92.38 73 LEU A N 1
ATOM 517 C CA . LEU A 1 73 ? -11.030 -8.218 11.141 1.00 92.38 73 LEU A CA 1
ATOM 518 C C . LEU A 1 73 ? -11.099 -6.705 11.397 1.00 92.38 73 LEU A C 1
ATOM 520 O O . LEU A 1 73 ? -10.710 -6.277 12.484 1.00 92.38 73 LEU A O 1
ATOM 524 N N . SER A 1 74 ? -11.604 -5.890 10.465 1.00 88.25 74 SER A N 1
ATOM 525 C CA . SER A 1 74 ? -11.607 -4.422 10.591 1.00 88.25 74 SER A CA 1
ATOM 526 C C . SER A 1 74 ? -12.264 -3.928 11.882 1.00 88.25 74 SER A C 1
ATOM 528 O O . SER A 1 74 ? -11.703 -3.064 12.547 1.00 88.25 74 SER A O 1
ATOM 530 N N . GLY A 1 75 ? -13.371 -4.540 12.317 1.00 85.56 75 GLY A N 1
ATOM 531 C CA . GLY A 1 75 ? -14.027 -4.186 13.583 1.00 85.56 75 GLY A CA 1
ATOM 532 C C . GLY A 1 75 ? -13.201 -4.521 14.836 1.00 85.56 75 GLY A C 1
ATOM 533 O O . GLY A 1 75 ? -13.382 -3.909 15.888 1.00 85.56 75 GLY A O 1
ATOM 534 N N . TYR A 1 76 ? -12.269 -5.475 14.746 1.00 86.81 76 TYR A N 1
ATOM 535 C CA . TYR A 1 76 ? -11.271 -5.715 15.792 1.00 86.81 76 TYR A CA 1
ATOM 536 C C . TYR A 1 76 ? -10.113 -4.716 15.683 1.00 86.81 76 TYR A C 1
ATOM 538 O O . TYR A 1 76 ? -9.674 -4.166 16.692 1.00 86.81 76 TYR A O 1
ATOM 546 N N . LEU A 1 77 ? -9.670 -4.426 14.458 1.00 86.25 77 LEU A N 1
ATOM 547 C CA . LEU A 1 77 ? -8.634 -3.437 14.161 1.00 86.25 77 LEU A CA 1
ATOM 548 C C . LEU A 1 77 ? -9.017 -2.045 14.684 1.00 86.25 77 LEU A C 1
ATOM 550 O O . LEU A 1 77 ? -8.199 -1.381 15.314 1.00 86.25 77 LEU A O 1
ATOM 554 N N . GLU A 1 78 ? -10.277 -1.642 14.521 1.00 86.25 78 GLU A N 1
ATOM 555 C CA . GLU A 1 78 ? -10.812 -0.386 15.049 1.00 86.25 78 GLU A CA 1
ATOM 556 C C . GLU A 1 78 ? -10.714 -0.317 16.579 1.00 86.25 78 GLU A C 1
ATOM 558 O O . GLU A 1 78 ? -10.324 0.712 17.132 1.00 86.25 78 GLU A O 1
ATOM 563 N N . LYS A 1 79 ? -10.994 -1.424 17.277 1.00 85.88 79 LYS A N 1
ATOM 564 C CA . LYS A 1 79 ? -10.883 -1.493 18.742 1.00 85.88 79 LYS A CA 1
ATOM 565 C C . LYS A 1 79 ? -9.435 -1.449 19.227 1.00 85.88 79 LYS A C 1
ATOM 567 O O . LYS A 1 79 ? -9.183 -0.891 20.291 1.00 85.88 79 LYS A O 1
ATOM 572 N N . VAL A 1 80 ? -8.501 -2.022 18.468 1.00 87.69 80 VAL A N 1
ATOM 573 C CA . VAL A 1 80 ? -7.068 -2.031 18.807 1.00 87.69 80 VAL A CA 1
ATOM 574 C C . VAL A 1 80 ? -6.417 -0.673 18.535 1.00 87.69 80 VAL A C 1
ATOM 576 O O . VAL A 1 80 ? -5.674 -0.179 19.380 1.00 87.69 80 VAL A O 1
ATOM 579 N N . LEU A 1 81 ? -6.684 -0.057 17.378 1.00 85.38 81 LEU A N 1
ATOM 580 C CA . LEU A 1 81 ? -6.089 1.232 17.001 1.00 85.38 81 LEU A CA 1
ATOM 581 C C . LEU A 1 81 ? -6.790 2.422 17.672 1.00 85.38 81 LEU A C 1
ATOM 583 O O . LEU A 1 81 ? -6.161 3.452 17.929 1.00 85.38 81 LEU A O 1
ATOM 587 N N . GLY A 1 82 ? -8.091 2.304 17.939 1.00 87.44 82 GLY A N 1
ATOM 588 C CA . GLY A 1 82 ? -8.921 3.395 18.433 1.00 87.44 82 GLY A CA 1
ATOM 589 C C . GLY A 1 82 ? -9.017 4.579 17.459 1.00 87.44 82 GLY A C 1
ATOM 590 O O . GLY A 1 82 ? -8.367 4.640 16.412 1.00 87.44 82 GLY A O 1
ATOM 591 N N . LYS A 1 83 ? -9.822 5.582 17.830 1.00 85.31 83 LYS A N 1
ATOM 592 C CA . LYS A 1 83 ? -10.078 6.771 16.993 1.00 85.31 83 LYS A CA 1
ATOM 593 C C . LYS A 1 83 ? -8.807 7.575 16.690 1.00 85.31 83 LYS A C 1
ATOM 595 O O . LYS A 1 83 ? -8.610 8.041 15.571 1.00 85.31 83 LYS A O 1
ATOM 600 N N . THR A 1 84 ? -7.916 7.708 17.673 1.00 88.25 84 THR A N 1
ATOM 601 C CA . THR A 1 84 ? -6.648 8.433 17.509 1.00 88.25 84 THR A CA 1
ATOM 602 C C . THR A 1 84 ? -5.680 7.683 16.594 1.00 88.25 84 THR A C 1
ATOM 604 O O . THR A 1 84 ? -5.056 8.311 15.741 1.00 88.25 84 THR A O 1
ATOM 607 N N . GLY A 1 85 ? -5.576 6.355 16.723 1.00 88.06 85 GLY A N 1
ATOM 608 C CA . GLY A 1 85 ? -4.699 5.544 15.876 1.00 88.06 85 GLY A CA 1
ATOM 609 C C . GLY A 1 85 ? -5.128 5.572 14.413 1.00 88.06 85 GLY A C 1
ATOM 610 O O . GLY A 1 85 ? -4.289 5.790 13.543 1.00 88.06 85 GLY A O 1
ATOM 611 N N . LEU A 1 86 ? -6.433 5.467 14.142 1.00 88.56 86 LEU A N 1
ATOM 612 C CA . LEU A 1 86 ? -6.994 5.611 12.792 1.00 88.56 86 LEU A CA 1
ATOM 613 C C . LEU A 1 86 ? -6.665 6.977 12.168 1.00 88.56 86 LEU A C 1
ATOM 615 O O . LEU A 1 86 ? -6.204 7.040 11.030 1.00 88.56 86 LEU A O 1
ATOM 619 N N . ASN A 1 87 ? -6.805 8.069 12.928 1.00 89.44 87 ASN A N 1
ATOM 620 C CA . ASN A 1 87 ? -6.463 9.408 12.439 1.00 89.44 87 ASN A CA 1
ATOM 621 C C . ASN A 1 87 ? -4.960 9.564 12.137 1.00 89.44 87 ASN A C 1
ATOM 623 O O . ASN A 1 87 ? -4.578 10.239 11.182 1.00 89.44 87 ASN A O 1
ATOM 627 N N . ILE A 1 88 ? -4.093 8.934 12.934 1.00 94.38 88 ILE A N 1
ATOM 628 C CA . ILE A 1 88 ? -2.648 8.924 12.678 1.00 94.38 88 ILE A CA 1
ATOM 629 C C . ILE A 1 88 ? -2.331 8.095 11.427 1.00 94.38 88 ILE A C 1
ATOM 631 O O . ILE A 1 88 ? -1.536 8.545 10.604 1.00 94.38 88 ILE A O 1
ATOM 635 N N . MET A 1 89 ? -2.971 6.936 11.238 1.00 92.00 89 MET A N 1
ATOM 636 C CA . MET A 1 89 ? -2.758 6.095 10.052 1.00 92.00 89 MET A CA 1
ATOM 637 C C . MET A 1 89 ? -3.075 6.836 8.753 1.00 92.00 89 MET A C 1
ATOM 639 O O . MET A 1 89 ? -2.265 6.791 7.829 1.00 92.00 89 MET A O 1
ATOM 643 N N . SER A 1 90 ? -4.178 7.590 8.702 1.00 88.94 90 SER A N 1
ATOM 644 C CA . SER A 1 90 ? -4.522 8.412 7.532 1.00 88.94 90 SER A CA 1
ATOM 645 C C . SER A 1 90 ? -3.480 9.493 7.229 1.00 88.94 90 SER A C 1
ATOM 647 O O . SER A 1 90 ? -3.234 9.823 6.072 1.00 88.94 90 SER A O 1
ATOM 649 N N . LYS A 1 91 ? -2.831 10.050 8.258 1.00 93.50 91 LYS A N 1
ATOM 650 C CA . LYS A 1 91 ? -1.742 11.019 8.063 1.00 93.50 91 LYS A CA 1
ATOM 651 C C . LYS A 1 91 ? -0.470 10.337 7.576 1.00 93.50 91 LYS A C 1
ATOM 653 O O . LYS A 1 91 ? 0.192 10.853 6.682 1.00 93.50 91 LYS A O 1
ATOM 658 N N . ILE A 1 92 ? -0.135 9.184 8.149 1.00 95.06 92 ILE A N 1
ATOM 659 C CA . ILE A 1 92 ? 1.057 8.419 7.779 1.00 95.06 92 ILE A CA 1
ATOM 660 C C . ILE A 1 92 ? 0.963 7.934 6.333 1.00 95.06 92 ILE A C 1
ATOM 662 O O . ILE A 1 92 ? 1.928 8.110 5.595 1.00 95.06 92 ILE A O 1
ATOM 666 N N . SER A 1 93 ? -0.178 7.392 5.897 1.00 90.38 93 SER A N 1
ATOM 667 C CA . SER A 1 93 ? -0.356 6.974 4.501 1.00 90.38 93 SER A CA 1
ATOM 668 C C . SER A 1 93 ? -0.142 8.142 3.532 1.00 90.38 93 SER A C 1
ATOM 670 O O . SER A 1 93 ? 0.571 7.985 2.543 1.00 90.38 93 SER A O 1
ATOM 672 N N . GLY A 1 94 ? -0.655 9.336 3.856 1.00 90.75 94 GLY A N 1
ATOM 673 C CA . GLY A 1 94 ? -0.427 10.554 3.073 1.00 90.75 94 GLY A CA 1
ATOM 674 C C . GLY A 1 94 ? 1.036 11.023 3.055 1.00 90.75 94 GLY A C 1
ATOM 675 O O . GLY A 1 94 ? 1.541 11.430 2.006 1.00 90.75 94 GLY A O 1
ATOM 676 N N . LEU A 1 95 ? 1.744 10.932 4.186 1.00 96.25 95 LEU A N 1
ATOM 677 C CA . LEU A 1 95 ? 3.173 11.265 4.268 1.00 96.25 95 LEU A CA 1
ATOM 678 C C . LEU A 1 95 ? 4.034 10.279 3.466 1.00 96.25 95 LEU A C 1
ATOM 680 O O . LEU A 1 95 ? 4.907 10.710 2.714 1.00 96.25 95 LEU A O 1
ATOM 684 N N . ILE A 1 96 ? 3.758 8.975 3.574 1.00 93.31 96 ILE A N 1
ATOM 685 C CA . ILE A 1 96 ? 4.441 7.929 2.795 1.00 93.31 96 ILE A CA 1
ATOM 686 C C . ILE A 1 96 ? 4.183 8.136 1.301 1.00 93.31 96 ILE A C 1
ATOM 688 O O . ILE A 1 96 ? 5.124 8.106 0.511 1.00 93.31 96 ILE A O 1
ATOM 692 N N . LEU A 1 97 ? 2.935 8.402 0.908 1.00 91.12 97 LEU A N 1
ATOM 693 C CA . LEU A 1 97 ? 2.586 8.652 -0.490 1.00 91.12 97 LEU A CA 1
ATOM 694 C C . LEU A 1 97 ? 3.297 9.895 -1.043 1.00 91.12 97 LEU A C 1
ATOM 696 O O . LEU A 1 97 ? 3.765 9.870 -2.178 1.00 91.12 97 LEU A O 1
ATOM 700 N N . SER A 1 98 ? 3.433 10.953 -0.239 1.00 94.25 98 SER A N 1
ATOM 701 C CA . SER A 1 98 ? 4.191 12.152 -0.625 1.00 94.25 98 SER A CA 1
ATOM 702 C C . SER A 1 98 ? 5.672 11.839 -0.853 1.00 94.25 98 SER A C 1
ATOM 704 O O . SER A 1 98 ? 6.256 12.309 -1.829 1.00 94.25 98 SER A O 1
ATOM 706 N N . ALA A 1 99 ? 6.272 11.016 0.011 1.00 95.38 99 ALA A N 1
ATOM 707 C CA . ALA A 1 99 ? 7.655 10.576 -0.149 1.00 95.38 99 ALA A CA 1
ATOM 708 C C . ALA A 1 99 ? 7.835 9.715 -1.409 1.00 95.38 99 ALA A C 1
ATOM 710 O O . ALA A 1 99 ? 8.736 9.983 -2.200 1.00 95.38 99 ALA A O 1
ATOM 711 N N . MET A 1 100 ? 6.939 8.750 -1.646 1.00 92.19 100 MET A N 1
ATOM 712 C CA . MET A 1 100 ? 6.969 7.928 -2.860 1.00 92.19 100 MET A CA 1
ATOM 713 C C . MET A 1 100 ? 6.783 8.762 -4.130 1.00 92.19 100 MET A C 1
ATOM 715 O O . MET A 1 100 ? 7.474 8.542 -5.119 1.00 92.19 100 MET A O 1
ATOM 719 N N . ALA A 1 101 ? 5.890 9.755 -4.113 1.00 91.94 101 ALA A N 1
ATOM 720 C CA . ALA A 1 101 ? 5.716 10.661 -5.243 1.00 91.94 101 ALA A CA 1
ATOM 721 C C . ALA A 1 101 ? 7.010 11.436 -5.546 1.00 91.94 101 ALA A C 1
ATOM 723 O O . ALA A 1 101 ? 7.420 11.514 -6.705 1.00 91.94 101 ALA A O 1
ATOM 724 N N . ALA A 1 102 ? 7.679 11.965 -4.515 1.00 96.12 102 ALA A N 1
ATOM 725 C CA . ALA A 1 102 ? 8.961 12.644 -4.677 1.00 96.12 102 ALA A CA 1
ATOM 726 C C . ALA A 1 102 ? 10.050 11.699 -5.219 1.00 96.12 102 ALA A C 1
ATOM 728 O O . ALA A 1 102 ? 10.784 12.085 -6.127 1.00 96.12 102 ALA A O 1
ATOM 729 N N . GLU A 1 103 ? 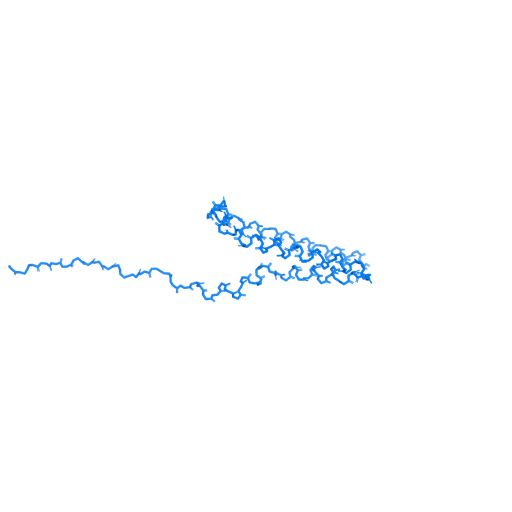10.124 10.462 -4.721 1.00 93.38 103 GLU A N 1
ATOM 730 C CA . GLU A 1 103 ? 11.060 9.436 -5.201 1.00 93.38 103 GLU A CA 1
ATOM 731 C C . GLU A 1 103 ? 10.854 9.114 -6.688 1.00 93.38 103 GLU A C 1
ATOM 733 O O . GLU A 1 103 ? 11.816 9.131 -7.460 1.00 93.38 103 GLU A O 1
ATOM 738 N N . ILE A 1 104 ? 9.608 8.884 -7.115 1.00 91.56 104 ILE A N 1
ATOM 739 C CA . ILE A 1 104 ? 9.269 8.583 -8.514 1.00 91.56 104 ILE A CA 1
ATOM 740 C C . ILE A 1 104 ? 9.653 9.757 -9.427 1.00 91.56 104 ILE A C 1
ATOM 742 O O . ILE A 1 104 ? 10.264 9.548 -10.477 1.00 91.56 104 ILE A O 1
ATOM 746 N N . VAL A 1 105 ? 9.345 10.996 -9.022 1.00 94.62 105 VAL A N 1
ATOM 747 C CA . VAL A 1 105 ? 9.684 12.2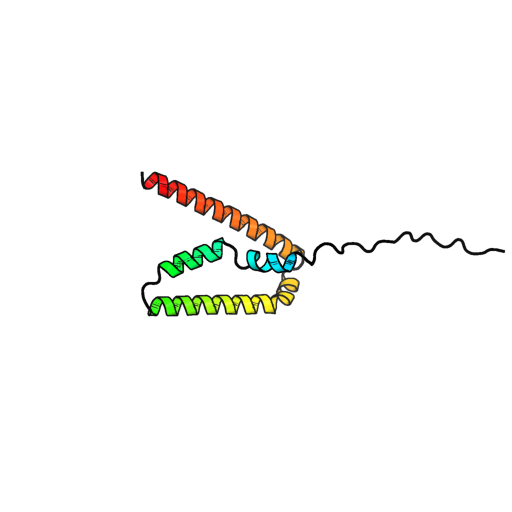02 -9.799 1.00 94.62 105 VAL A CA 1
ATOM 748 C C . VAL A 1 105 ? 11.198 12.385 -9.908 1.00 94.62 105 VAL A C 1
ATOM 750 O O . VAL A 1 105 ? 11.708 12.589 -11.010 1.00 94.62 105 VAL A O 1
ATOM 753 N N . LEU A 1 106 ? 11.929 12.287 -8.793 1.00 95.88 106 LEU A N 1
ATOM 754 C CA . LEU A 1 106 ? 13.388 12.429 -8.785 1.00 95.88 106 LEU A CA 1
ATOM 755 C C . LEU A 1 106 ? 14.065 11.338 -9.619 1.00 95.88 106 LEU A C 1
ATOM 757 O O . LEU A 1 106 ? 14.964 11.649 -10.398 1.00 95.88 106 LEU A O 1
ATOM 761 N N . THR A 1 107 ? 13.607 10.089 -9.507 1.00 94.81 107 THR A N 1
ATOM 762 C CA . THR A 1 107 ? 14.113 8.963 -10.306 1.00 94.81 107 THR A CA 1
ATOM 763 C C . THR A 1 107 ? 13.858 9.185 -11.795 1.00 94.81 107 THR A C 1
ATOM 765 O O . THR A 1 107 ? 14.755 8.974 -12.611 1.00 94.81 107 THR A O 1
ATOM 768 N N . GLY A 1 108 ? 12.672 9.681 -12.160 1.00 91.81 108 GLY A N 1
ATOM 769 C CA . GLY A 1 108 ? 12.341 10.022 -13.543 1.00 91.81 108 GLY A CA 1
ATOM 770 C C . GLY A 1 108 ? 13.241 11.120 -14.121 1.00 91.81 108 GLY A C 1
ATOM 771 O O . GLY A 1 108 ? 13.778 10.961 -15.217 1.00 91.81 108 GLY A O 1
ATOM 772 N N . ILE A 1 109 ? 13.462 12.209 -13.372 1.00 96.06 109 ILE A N 1
ATOM 773 C CA . ILE A 1 109 ? 14.342 13.315 -13.796 1.00 96.06 109 ILE A CA 1
ATOM 774 C C . ILE A 1 109 ? 15.798 12.845 -13.899 1.00 96.06 109 ILE A C 1
ATOM 776 O O . ILE A 1 109 ? 16.473 13.149 -14.883 1.00 96.06 109 ILE A O 1
ATOM 780 N N . ALA A 1 110 ? 16.282 12.089 -12.911 1.00 94.69 110 ALA A N 1
ATOM 781 C CA . ALA A 1 110 ? 17.639 11.552 -12.914 1.00 94.69 110 ALA A CA 1
ATOM 782 C C . ALA A 1 110 ? 17.872 10.612 -14.107 1.00 94.69 110 ALA A C 1
ATOM 784 O O . ALA A 1 110 ? 18.898 10.721 -14.779 1.00 94.69 110 ALA A O 1
ATOM 785 N N . GLY A 1 111 ? 16.903 9.744 -14.414 1.00 94.81 111 GLY A N 1
ATOM 786 C CA . GLY A 1 111 ? 16.942 8.877 -15.591 1.00 94.81 111 GLY A CA 1
ATOM 787 C C . GLY A 1 111 ? 16.978 9.661 -16.905 1.00 94.81 111 GLY A C 1
ATOM 788 O O . GLY A 1 111 ? 17.766 9.331 -17.788 1.00 94.81 111 GLY A O 1
ATOM 789 N N . PHE A 1 112 ? 16.193 10.738 -17.019 1.00 94.38 112 PHE A N 1
ATOM 790 C CA . PHE A 1 112 ? 16.182 11.594 -18.209 1.00 94.38 112 PHE A CA 1
ATOM 791 C C . PHE A 1 112 ? 17.541 12.268 -18.453 1.00 94.38 112 PHE A C 1
ATOM 793 O O . PHE A 1 112 ? 18.066 12.198 -19.565 1.00 94.38 112 PHE A O 1
ATOM 800 N N . ILE A 1 113 ? 18.139 12.855 -17.409 1.00 95.75 113 ILE A N 1
ATOM 801 C CA . ILE A 1 113 ? 19.445 13.528 -17.505 1.00 95.75 113 ILE A CA 1
ATOM 802 C C . ILE A 1 113 ? 20.565 12.527 -17.801 1.00 95.75 113 ILE A C 1
ATOM 804 O O . ILE A 1 113 ? 21.427 12.828 -18.610 1.00 95.75 113 ILE A O 1
ATOM 808 N N . ALA A 1 114 ? 20.555 11.340 -17.188 1.00 92.06 114 ALA A N 1
ATOM 809 C CA . ALA A 1 114 ? 21.572 10.316 -17.443 1.00 92.06 114 ALA A CA 1
ATOM 810 C C . ALA A 1 114 ? 21.474 9.692 -18.849 1.00 92.06 114 ALA A C 1
ATOM 812 O O . ALA A 1 114 ? 22.446 9.115 -19.331 1.00 92.06 114 ALA A O 1
ATOM 813 N N . SER A 1 115 ? 20.298 9.766 -19.481 1.00 83.25 115 SER A N 1
ATOM 814 C CA . SER A 1 115 ? 20.070 9.273 -20.845 1.00 83.25 115 SER A CA 1
ATOM 815 C C . SER A 1 115 ? 20.435 10.275 -21.949 1.00 83.25 115 SER A C 1
ATOM 817 O O . SER A 1 115 ? 20.508 9.871 -23.110 1.00 83.25 115 SER A O 1
ATOM 819 N N . THR A 1 116 ? 20.635 11.552 -21.596 1.00 67.44 116 THR A N 1
ATOM 820 C CA . THR A 1 116 ? 21.084 12.631 -22.497 1.00 67.44 116 THR A CA 1
ATOM 821 C C . THR A 1 116 ? 22.600 12.757 -22.449 1.00 67.44 116 THR A C 1
ATOM 823 O O . THR A 1 116 ? 23.207 12.879 -23.535 1.00 67.44 116 THR A O 1
#

Radius of gyration: 25.0 Å; chains: 1; bounding box: 77×51×60 Å

Sequence (116 aa):
LVTSGTRNHATGLPDEDRDDIAVVPLAIPVMIGPATIGAIMVYGAELNRVSEVAGGLLGLVSSLLILAVLLHLSGYLEKVLGKTGLNIMSKISGLILSAMAAEIVLTGIAGFIAST

Foldseek 3Di:
DDDDPDDPPPPPDDDDPPPDPPCVVVVVCVVCPPVNVVVLVVCVVPDDDPVSVVVSVVVVVVVVVVVVVCVVCVVVVCVVCDPVNVVVVVVVVVVVVVVVVVVVVVVVVVVVVVVD